Protein AF-H2YBC7-F1 (afdb_monomer_lite)

Organism: Ciona savignyi (NCBI:txid51511)

Structure (mmCIF, N/CA/C/O backbone):
data_AF-H2YBC7-F1
#
_entry.id   AF-H2YBC7-F1
#
loop_
_atom_site.group_PDB
_atom_site.id
_atom_site.type_symbol
_atom_site.label_atom_id
_atom_site.label_alt_id
_atom_site.label_comp_id
_atom_site.label_asym_id
_atom_site.label_entity_id
_atom_site.label_seq_id
_atom_site.pdbx_PDB_ins_code
_atom_site.Cartn_x
_atom_site.Cartn_y
_atom_site.Cartn_z
_atom_site.occupancy
_atom_site.B_iso_or_equiv
_atom_site.auth_seq_id
_atom_site.auth_comp_id
_atom_site.auth_asym_id
_atom_site.auth_atom_id
_atom_site.pdbx_PDB_model_num
ATOM 1 N N . MET A 1 1 ? -0.940 -4.457 -23.083 1.00 54.03 1 MET A N 1
ATOM 2 C CA . MET A 1 1 ? -2.129 -4.054 -22.308 1.00 54.03 1 MET A CA 1
ATOM 3 C C . MET A 1 1 ? -2.385 -5.064 -21.213 1.00 54.03 1 MET A C 1
ATOM 5 O O . MET A 1 1 ? -2.340 -6.251 -21.514 1.00 54.03 1 MET A O 1
ATOM 9 N N . PHE A 1 2 ? -2.581 -4.623 -19.972 1.00 63.03 2 PHE A N 1
ATOM 10 C CA . PHE A 1 2 ? -2.675 -5.480 -18.785 1.00 63.03 2 PHE A CA 1
ATOM 11 C C . PHE A 1 2 ? -3.853 -6.470 -18.873 1.00 63.03 2 PHE A C 1
ATOM 13 O O . PHE A 1 2 ? -4.975 -6.160 -18.493 1.00 63.03 2 PHE A O 1
ATOM 20 N N . GLN A 1 3 ? -3.601 -7.662 -19.418 1.00 55.28 3 GLN A N 1
ATOM 21 C CA . GLN A 1 3 ? -4.574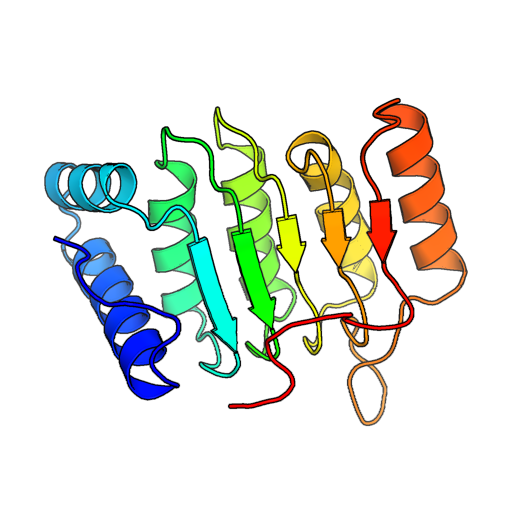 -8.759 -19.539 1.00 55.28 3 GLN A CA 1
ATOM 22 C C . GLN A 1 3 ? -4.328 -9.884 -18.523 1.00 55.28 3 GLN A C 1
ATOM 24 O O . GLN A 1 3 ? -5.051 -10.876 -18.523 1.00 55.28 3 GLN A O 1
ATOM 29 N N . ALA A 1 4 ? -3.300 -9.751 -17.679 1.00 60.44 4 ALA A N 1
ATOM 30 C CA . ALA A 1 4 ? -2.966 -10.751 -16.677 1.00 60.44 4 ALA A CA 1
ATOM 31 C C . ALA A 1 4 ? -3.963 -10.687 -15.515 1.00 60.44 4 ALA A C 1
ATOM 33 O O . ALA A 1 4 ? -4.144 -9.640 -14.891 1.00 60.44 4 ALA A O 1
ATOM 34 N N . ASP A 1 5 ? -4.590 -11.820 -15.218 1.00 66.88 5 ASP A N 1
ATOM 35 C CA . ASP A 1 5 ? -5.380 -11.985 -14.010 1.00 66.88 5 ASP A CA 1
ATOM 36 C C . ASP A 1 5 ? -4.425 -12.152 -12.816 1.00 66.88 5 ASP A C 1
ATOM 38 O O . ASP A 1 5 ? -3.814 -13.201 -12.618 1.00 66.88 5 ASP A O 1
ATOM 42 N N . LEU A 1 6 ? -4.283 -11.091 -12.016 1.00 69.69 6 LEU A N 1
ATOM 43 C CA . LEU A 1 6 ? -3.375 -11.049 -10.862 1.00 69.69 6 LEU A CA 1
ATOM 44 C C . LEU A 1 6 ? -3.797 -11.981 -9.713 1.00 69.69 6 LEU A C 1
ATOM 46 O O . LEU A 1 6 ? -3.089 -12.083 -8.709 1.00 69.69 6 LEU A O 1
ATOM 50 N N . THR A 1 7 ? -4.920 -12.688 -9.853 1.00 65.12 7 THR A N 1
ATOM 51 C CA . THR A 1 7 ? -5.349 -13.736 -8.921 1.00 65.12 7 THR A CA 1
ATOM 52 C C . THR A 1 7 ? -4.742 -15.111 -9.233 1.00 65.12 7 THR A C 1
ATOM 54 O O . THR A 1 7 ? -4.735 -15.973 -8.353 1.00 65.12 7 THR A O 1
ATOM 57 N N . GLN A 1 8 ? -4.172 -15.306 -10.432 1.00 62.91 8 GLN A N 1
ATOM 58 C CA . GLN A 1 8 ? -3.773 -16.622 -10.960 1.00 62.91 8 GLN A CA 1
ATOM 59 C C . GLN A 1 8 ? -2.452 -17.182 -10.405 1.00 62.91 8 GLN A C 1
ATOM 61 O O . GLN A 1 8 ? -2.183 -18.373 -10.565 1.00 62.91 8 GLN A O 1
ATOM 66 N N . GLY A 1 9 ? -1.652 -16.395 -9.673 1.00 73.62 9 GLY A N 1
ATOM 67 C CA . GLY A 1 9 ? -0.485 -16.935 -8.969 1.00 73.62 9 GLY A CA 1
ATOM 68 C C . GLY A 1 9 ? 0.643 -15.945 -8.696 1.00 73.62 9 GLY A C 1
ATOM 69 O O . GLY A 1 9 ? 0.613 -14.780 -9.083 1.00 73.62 9 GLY A O 1
ATOM 70 N N . LEU A 1 10 ? 1.674 -16.390 -7.966 1.00 80.00 10 LEU A N 1
ATOM 71 C CA . LEU A 1 10 ? 2.848 -15.565 -7.633 1.00 80.00 10 LEU A CA 1
ATOM 72 C C . LEU A 1 10 ? 3.621 -15.095 -8.870 1.00 80.00 10 LEU A C 1
ATOM 74 O O . LEU A 1 10 ? 4.034 -13.939 -8.906 1.00 80.00 10 LEU A O 1
ATOM 78 N N . GLU A 1 11 ? 3.798 -15.961 -9.864 1.00 84.94 11 GLU A N 1
ATOM 79 C CA . GLU A 1 11 ? 4.579 -15.623 -11.055 1.00 84.94 11 GLU A CA 1
ATOM 80 C C . GLU A 1 11 ? 3.882 -14.569 -11.918 1.00 84.94 11 GLU A C 1
ATOM 82 O O . GLU A 1 11 ? 4.532 -13.600 -12.291 1.00 84.94 11 GLU A O 1
ATOM 87 N N . ASP A 1 12 ? 2.560 -14.639 -12.106 1.00 84.94 12 ASP A N 1
ATOM 88 C CA . ASP A 1 12 ? 1.819 -13.604 -12.844 1.00 84.94 12 ASP A CA 1
ATOM 89 C C . ASP A 1 12 ? 1.956 -12.225 -12.189 1.00 84.94 12 ASP A C 1
ATOM 91 O O . ASP A 1 12 ? 2.152 -11.210 -12.860 1.00 84.94 12 ASP A O 1
ATOM 95 N N . ARG A 1 13 ? 1.938 -12.186 -10.852 1.00 88.19 13 ARG A N 1
ATOM 96 C CA . ARG A 1 13 ? 2.120 -10.949 -10.080 1.00 88.19 13 ARG A CA 1
ATOM 97 C C . ARG A 1 13 ? 3.538 -10.394 -10.200 1.00 88.19 13 ARG A C 1
ATOM 99 O O . ARG A 1 13 ? 3.699 -9.179 -10.303 1.00 88.19 13 ARG A O 1
ATOM 106 N N . LYS A 1 14 ? 4.562 -11.257 -10.221 1.00 89.62 14 LYS A N 1
ATOM 107 C CA . LYS A 1 14 ? 5.953 -10.847 -10.482 1.00 89.62 14 LYS A CA 1
ATOM 108 C C . LYS A 1 14 ? 6.130 -10.343 -11.910 1.00 89.62 14 LYS A C 1
ATOM 110 O O . LYS A 1 14 ? 6.727 -9.291 -12.099 1.00 89.62 14 LYS A O 1
ATOM 115 N N . SER A 1 15 ? 5.595 -11.058 -12.899 1.00 90.00 15 SER A N 1
ATOM 116 C CA . SER A 1 15 ? 5.649 -10.656 -14.307 1.00 90.00 15 SER A CA 1
ATOM 117 C C . SER A 1 15 ? 4.961 -9.316 -14.532 1.00 90.00 15 SER A C 1
ATOM 119 O O . SER A 1 15 ? 5.474 -8.477 -15.266 1.00 90.00 15 SER A O 1
ATOM 121 N N . PHE A 1 16 ? 3.840 -9.075 -13.852 1.00 89.75 16 PHE A N 1
ATOM 122 C CA . PHE A 1 16 ? 3.184 -7.778 -13.893 1.00 89.75 16 PHE A CA 1
ATOM 123 C C . PHE A 1 16 ? 4.056 -6.665 -13.302 1.00 89.75 16 PHE A C 1
ATOM 125 O O . PHE A 1 16 ? 4.201 -5.628 -13.938 1.00 89.75 16 PHE A O 1
ATOM 132 N N . LEU A 1 17 ? 4.667 -6.866 -12.125 1.00 92.00 17 LEU A N 1
ATOM 133 C CA . LEU A 1 17 ? 5.586 -5.874 -11.545 1.00 92.00 17 LEU A CA 1
ATOM 134 C C . LEU A 1 17 ? 6.791 -5.605 -12.452 1.00 92.00 17 LEU A C 1
ATOM 136 O O . LEU A 1 17 ? 7.126 -4.445 -12.670 1.00 92.00 17 LEU A O 1
ATOM 140 N N . ALA A 1 18 ? 7.384 -6.649 -13.035 1.00 94.00 18 ALA A N 1
ATOM 141 C CA . ALA A 1 18 ? 8.479 -6.503 -13.990 1.00 94.00 18 ALA A CA 1
ATOM 142 C C . ALA A 1 18 ? 8.060 -5.653 -15.200 1.00 94.00 18 ALA A C 1
ATOM 144 O O . ALA A 1 18 ? 8.789 -4.747 -15.592 1.00 94.00 18 ALA A O 1
ATOM 145 N N . LEU A 1 19 ? 6.849 -5.863 -15.726 1.00 93.75 19 LEU A N 1
ATOM 146 C CA . LEU A 1 19 ? 6.295 -5.034 -16.796 1.00 93.75 19 LEU A CA 1
ATOM 147 C C . LEU A 1 19 ? 6.120 -3.567 -16.364 1.00 93.75 19 LEU A C 1
ATOM 149 O O . LEU A 1 19 ? 6.397 -2.665 -17.150 1.00 93.75 19 LEU A O 1
ATOM 153 N N . LEU A 1 20 ? 5.697 -3.298 -15.122 1.00 94.69 20 LEU A N 1
ATOM 154 C CA . LEU A 1 20 ? 5.634 -1.922 -14.607 1.00 94.69 20 LEU A CA 1
ATOM 155 C C . LEU A 1 20 ? 7.016 -1.263 -14.586 1.00 94.69 20 LEU A C 1
ATOM 157 O O . LEU A 1 20 ? 7.133 -0.087 -14.932 1.00 94.69 20 LEU A O 1
ATOM 161 N N . VAL A 1 21 ? 8.046 -2.013 -14.187 1.00 96.88 21 VAL A N 1
ATOM 162 C CA . VAL A 1 21 ? 9.437 -1.544 -14.166 1.00 96.88 21 VAL A CA 1
ATOM 163 C C . VAL A 1 21 ? 9.935 -1.266 -15.582 1.00 96.88 21 VAL A C 1
ATOM 165 O O . VAL A 1 21 ? 10.449 -0.182 -15.822 1.00 96.88 21 VAL A O 1
ATOM 168 N N . GLU A 1 22 ? 9.702 -2.164 -16.541 1.00 96.88 22 GLU A N 1
ATOM 169 C CA . GLU A 1 22 ? 10.062 -1.942 -17.950 1.00 96.88 22 GLU A CA 1
ATOM 170 C C . GLU A 1 22 ? 9.404 -0.678 -18.522 1.00 96.88 22 GLU A C 1
ATOM 172 O O . GLU A 1 22 ? 10.049 0.120 -19.204 1.00 96.88 22 GLU A O 1
ATOM 177 N N . ILE A 1 23 ? 8.121 -0.462 -18.214 1.00 96.19 23 ILE A N 1
ATOM 178 C CA . ILE A 1 23 ? 7.392 0.741 -18.630 1.00 96.19 23 ILE A CA 1
ATOM 179 C C . ILE A 1 23 ? 7.998 1.987 -17.979 1.00 96.19 23 ILE A C 1
ATOM 181 O O . ILE A 1 23 ? 8.188 2.997 -18.657 1.00 96.19 23 ILE A O 1
ATOM 185 N N . TYR A 1 24 ? 8.322 1.927 -16.689 1.00 95.94 24 TYR A N 1
ATOM 186 C CA . TYR A 1 24 ? 8.957 3.031 -15.976 1.00 95.94 24 TYR A CA 1
ATOM 187 C C . TYR A 1 24 ? 10.344 3.371 -16.546 1.00 95.94 24 TYR A C 1
ATOM 189 O O . TYR A 1 24 ? 10.608 4.536 -16.841 1.00 95.94 24 TYR A O 1
ATOM 197 N N . ASP A 1 25 ? 11.184 2.363 -16.773 1.00 96.94 25 ASP A N 1
ATOM 198 C CA . ASP A 1 25 ? 12.549 2.515 -17.286 1.00 96.94 25 ASP A CA 1
ATOM 199 C C . ASP A 1 25 ? 12.586 2.975 -18.750 1.00 96.94 25 ASP A C 1
ATOM 201 O O . ASP A 1 25 ? 13.575 3.561 -19.192 1.00 96.94 25 ASP A O 1
ATOM 205 N N . SER A 1 26 ? 11.504 2.757 -19.507 1.00 96.12 26 SER A N 1
ATOM 206 C CA . SER A 1 26 ? 11.386 3.254 -20.882 1.00 96.12 26 SER A CA 1
ATOM 207 C C . SER A 1 26 ? 11.332 4.785 -20.986 1.00 96.12 26 SER A C 1
ATOM 209 O O . SER A 1 26 ? 11.504 5.315 -22.084 1.00 96.12 26 SER A O 1
ATOM 211 N N . ASP A 1 27 ? 11.048 5.485 -19.875 1.00 94.25 27 ASP A N 1
ATOM 212 C CA . ASP A 1 27 ? 10.802 6.937 -19.798 1.00 94.25 27 ASP A CA 1
ATOM 213 C C . ASP A 1 27 ? 9.761 7.438 -20.824 1.00 94.25 27 ASP A C 1
ATOM 215 O O . ASP A 1 27 ? 9.724 8.602 -21.228 1.00 94.25 27 ASP A O 1
ATOM 219 N N . ASN A 1 28 ? 8.876 6.541 -21.273 1.00 96.19 28 ASN A N 1
ATOM 220 C CA . ASN A 1 28 ? 7.837 6.853 -22.238 1.00 96.19 28 ASN A CA 1
ATOM 221 C C . ASN A 1 28 ? 6.557 7.279 -21.509 1.00 96.19 28 ASN A C 1
ATOM 223 O O . ASN A 1 28 ? 5.799 6.456 -20.991 1.00 96.19 28 ASN A O 1
ATOM 227 N N . ALA A 1 29 ? 6.298 8.587 -21.494 1.00 95.25 29 ALA A N 1
ATOM 228 C CA . ALA A 1 29 ? 5.140 9.164 -20.818 1.00 95.25 29 ALA A CA 1
ATOM 229 C C . ALA A 1 29 ? 3.788 8.692 -21.387 1.00 95.25 29 ALA A C 1
ATOM 231 O O . ALA A 1 29 ? 2.827 8.580 -20.624 1.00 95.25 29 ALA A O 1
ATOM 232 N N . GLU A 1 30 ? 3.708 8.418 -22.693 1.00 96.12 30 GLU A N 1
ATOM 233 C CA . GLU A 1 30 ? 2.494 7.907 -23.340 1.00 96.12 30 GLU A CA 1
ATOM 234 C C . GLU A 1 30 ? 2.228 6.469 -22.899 1.00 96.12 30 GLU A C 1
ATOM 236 O O . GLU A 1 30 ? 1.143 6.178 -22.404 1.00 96.12 30 GLU A O 1
ATOM 241 N N . LEU A 1 31 ? 3.248 5.607 -22.953 1.00 95.00 31 LEU A N 1
ATOM 242 C CA . LEU A 1 31 ? 3.148 4.222 -22.490 1.00 95.00 31 LEU A CA 1
ATOM 243 C C . LEU A 1 31 ? 2.837 4.142 -20.988 1.00 95.00 31 LEU A C 1
ATOM 245 O O . LEU A 1 31 ? 2.049 3.305 -20.555 1.00 95.00 31 LEU A O 1
ATOM 249 N N . MET A 1 32 ? 3.419 5.033 -20.183 1.00 95.50 32 MET A N 1
ATOM 250 C CA . MET A 1 32 ? 3.131 5.118 -18.751 1.00 95.50 32 MET A CA 1
ATOM 251 C C . MET A 1 32 ? 1.678 5.524 -18.482 1.00 95.50 32 MET A C 1
ATOM 253 O O . MET A 1 32 ? 1.057 4.990 -17.562 1.00 95.50 32 MET A O 1
ATOM 257 N N . GLN A 1 33 ? 1.127 6.461 -19.261 1.00 95.44 33 GLN A N 1
ATOM 258 C CA . GLN A 1 33 ? -0.281 6.832 -19.135 1.00 95.44 33 GLN A CA 1
ATOM 259 C C . GLN A 1 33 ? -1.197 5.711 -19.637 1.00 95.44 33 GLN A C 1
ATOM 261 O O . GLN A 1 33 ? -2.168 5.396 -18.961 1.00 95.44 33 GLN A O 1
ATOM 266 N N . GLU A 1 34 ? -0.856 5.058 -20.750 1.00 94.69 34 GLU A N 1
ATOM 267 C CA . GLU A 1 34 ? -1.593 3.901 -21.263 1.00 94.69 34 GLU A CA 1
ATOM 268 C C . GLU A 1 34 ? -1.651 2.773 -20.219 1.00 94.69 34 GLU A C 1
ATOM 270 O O . GLU A 1 34 ? -2.710 2.188 -19.980 1.00 94.69 34 GLU A O 1
ATOM 275 N N . ALA A 1 35 ? -0.527 2.502 -19.554 1.00 93.94 35 ALA A N 1
ATOM 276 C CA . ALA A 1 35 ? -0.463 1.567 -18.442 1.00 93.94 35 ALA A CA 1
ATOM 277 C C . ALA A 1 35 ? -1.403 1.995 -17.305 1.00 93.94 35 ALA A C 1
ATOM 279 O O . ALA A 1 35 ? -2.215 1.201 -16.836 1.00 93.94 35 ALA A O 1
ATOM 280 N N . ALA A 1 36 ? -1.342 3.257 -16.883 1.00 94.88 36 ALA A N 1
ATOM 281 C CA . ALA A 1 36 ? -2.188 3.767 -15.810 1.00 94.88 36 ALA A CA 1
ATOM 282 C C . ALA A 1 36 ? -3.693 3.696 -16.140 1.00 94.88 36 ALA A C 1
ATOM 284 O O . ALA A 1 36 ? -4.494 3.326 -15.282 1.00 94.88 36 ALA A O 1
ATOM 285 N N . ASP A 1 37 ? -4.081 3.979 -17.385 1.00 93.06 37 ASP A N 1
ATOM 286 C CA . ASP A 1 37 ? -5.475 3.910 -17.846 1.00 93.06 37 ASP A CA 1
ATOM 287 C C . ASP A 1 37 ? -6.024 2.469 -17.810 1.00 93.06 37 ASP A C 1
ATOM 289 O O . ASP A 1 37 ? -7.220 2.229 -17.605 1.00 93.06 37 ASP A O 1
ATOM 293 N N . GLN A 1 38 ? -5.132 1.492 -17.963 1.00 91.06 38 GLN A N 1
ATOM 294 C CA . GLN A 1 38 ? -5.444 0.064 -17.946 1.00 91.06 38 GLN A CA 1
ATOM 295 C C . GLN A 1 38 ? -5.121 -0.619 -16.623 1.00 91.06 38 GLN A C 1
ATOM 297 O O . GLN A 1 38 ? -5.221 -1.846 -16.536 1.00 91.06 38 GLN A O 1
ATOM 302 N N . PHE A 1 39 ? -4.712 0.140 -15.607 1.00 91.81 39 PHE A N 1
ATOM 303 C CA . PHE A 1 39 ? -4.349 -0.429 -14.322 1.00 91.81 39 PHE A CA 1
ATOM 304 C C . PHE A 1 39 ? -5.527 -1.255 -13.767 1.00 91.81 39 PHE A C 1
ATOM 306 O O . PHE A 1 39 ? -6.671 -0.782 -13.809 1.00 91.81 39 PHE A O 1
ATOM 313 N N . PRO A 1 40 ? -5.296 -2.493 -13.290 1.00 89.44 40 PRO A N 1
ATOM 314 C CA . PRO A 1 40 ? -6.384 -3.369 -12.880 1.00 89.44 40 PRO A CA 1
ATOM 315 C C . PRO A 1 40 ? -7.193 -2.780 -11.721 1.00 89.44 40 PRO A C 1
ATOM 317 O O . PRO A 1 40 ? -6.633 -2.381 -10.700 1.00 89.44 40 PRO A O 1
ATOM 320 N N . ILE A 1 41 ? -8.524 -2.809 -11.855 1.00 90.50 41 ILE A N 1
ATOM 321 C CA . ILE A 1 41 ? -9.472 -2.392 -10.802 1.00 90.50 41 ILE A CA 1
ATOM 322 C C . ILE A 1 41 ? -9.256 -3.210 -9.518 1.00 90.50 41 ILE A C 1
ATOM 324 O O . ILE A 1 41 ? -9.402 -2.699 -8.411 1.00 90.50 41 ILE A O 1
ATOM 328 N N . ASN A 1 42 ? -8.896 -4.484 -9.687 1.00 89.81 42 ASN A N 1
ATOM 329 C CA . ASN A 1 42 ? -8.611 -5.428 -8.619 1.00 89.81 42 ASN A CA 1
ATOM 330 C C . ASN A 1 42 ? -7.164 -5.906 -8.763 1.00 89.81 42 ASN A C 1
ATOM 332 O O . ASN A 1 42 ? -6.844 -6.718 -9.631 1.00 89.81 42 ASN A O 1
ATOM 336 N N . SER A 1 43 ? -6.287 -5.373 -7.920 1.00 88.06 43 SER A N 1
ATOM 337 C CA . SER A 1 43 ? -4.852 -5.640 -7.923 1.00 88.06 43 SER A CA 1
ATOM 338 C C . SER A 1 43 ? -4.459 -6.386 -6.653 1.00 88.06 43 SER A C 1
ATOM 340 O O . SER A 1 43 ? -4.431 -5.817 -5.560 1.00 88.06 43 SER A O 1
ATOM 342 N N . LEU A 1 44 ? -4.177 -7.682 -6.795 1.00 88.31 44 LEU A N 1
ATOM 343 C CA . LEU A 1 44 ? -3.850 -8.576 -5.688 1.00 88.31 44 LEU A CA 1
ATOM 344 C C . LEU A 1 44 ? -2.372 -8.954 -5.728 1.00 88.31 44 LEU A C 1
ATOM 346 O O . LEU A 1 44 ? -1.938 -9.715 -6.585 1.00 88.31 44 LEU A O 1
ATOM 350 N N . TYR A 1 45 ? -1.610 -8.495 -4.744 1.00 89.94 45 TYR A N 1
ATOM 351 C CA . TYR A 1 45 ? -0.230 -8.891 -4.506 1.00 89.94 45 TYR A CA 1
ATOM 352 C C . TYR A 1 45 ? -0.162 -9.652 -3.186 1.00 89.94 45 TYR A C 1
ATOM 354 O O . TYR A 1 45 ? -0.416 -9.095 -2.126 1.00 89.94 45 TYR A O 1
ATOM 362 N N . ASN A 1 46 ? 0.146 -10.946 -3.259 1.00 88.81 46 ASN A N 1
ATOM 363 C CA . ASN A 1 46 ? 0.536 -11.754 -2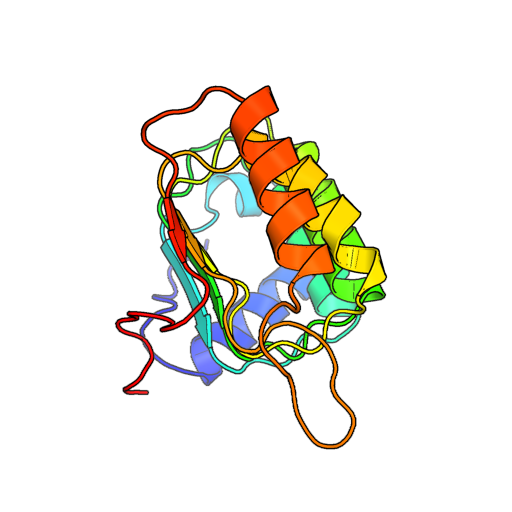.107 1.00 88.81 46 ASN A CA 1
ATOM 364 C C . ASN A 1 46 ? 1.899 -12.388 -2.400 1.00 88.81 46 ASN A C 1
ATOM 366 O O . ASN A 1 46 ? 1.993 -13.341 -3.173 1.00 88.81 46 ASN A O 1
ATOM 370 N N . GLY A 1 47 ? 2.954 -11.834 -1.810 1.00 86.31 47 GLY A N 1
ATOM 371 C CA . GLY A 1 47 ? 4.275 -12.445 -1.852 1.00 86.31 47 GLY A CA 1
ATOM 372 C C . GLY A 1 47 ? 5.270 -12.019 -2.933 1.00 86.31 47 GLY A C 1
ATOM 373 O O . GLY A 1 47 ? 6.430 -12.381 -2.740 1.00 86.31 47 GLY A O 1
ATOM 374 N N . PRO A 1 48 ? 4.993 -11.281 -4.033 1.00 90.19 48 PRO A N 1
ATOM 375 C CA . PRO A 1 48 ? 6.139 -10.696 -4.709 1.00 90.19 48 PRO A CA 1
ATOM 376 C C . PRO A 1 48 ? 6.722 -9.652 -3.756 1.00 90.19 48 PRO A C 1
ATOM 378 O O . PRO A 1 48 ? 6.041 -8.711 -3.350 1.00 90.19 48 PRO A O 1
ATOM 381 N N . PHE A 1 49 ? 7.964 -9.868 -3.336 1.00 94.19 49 PHE A N 1
ATOM 382 C CA . PHE A 1 49 ? 8.667 -8.909 -2.504 1.00 94.19 49 PHE A CA 1
ATOM 383 C C . PHE A 1 49 ? 9.061 -7.726 -3.368 1.00 94.19 49 PHE A C 1
ATOM 385 O O . PHE A 1 49 ? 9.697 -7.905 -4.404 1.00 94.19 49 PHE A O 1
ATOM 392 N N . PHE A 1 50 ? 8.675 -6.533 -2.937 1.00 96.50 50 PHE A N 1
ATOM 393 C CA . PHE A 1 50 ? 8.999 -5.318 -3.658 1.00 96.50 50 PHE A CA 1
ATOM 394 C C . PHE A 1 50 ? 10.465 -4.987 -3.407 1.00 96.50 50 PHE A C 1
ATOM 396 O O . PHE A 1 50 ? 10.892 -4.780 -2.268 1.00 96.50 50 PHE A O 1
ATOM 403 N N . SER A 1 51 ? 11.238 -4.908 -4.482 1.00 96.12 51 SER A N 1
ATOM 404 C CA . SER A 1 51 ? 12.468 -4.135 -4.481 1.00 96.12 51 SER A CA 1
ATOM 405 C C . SER A 1 51 ? 12.146 -2.637 -4.455 1.00 96.12 51 SER A C 1
ATOM 407 O O . SER A 1 51 ? 11.019 -2.197 -4.709 1.00 96.12 51 SER A O 1
ATOM 409 N N . LYS A 1 52 ? 13.175 -1.819 -4.222 1.00 95.75 52 LYS A N 1
ATOM 410 C CA . LYS A 1 52 ? 13.065 -0.365 -4.362 1.00 95.75 52 LYS A CA 1
ATOM 411 C C . LYS A 1 52 ? 12.598 0.051 -5.764 1.00 95.75 52 LYS A C 1
ATOM 413 O O . LYS A 1 52 ? 11.789 0.967 -5.879 1.00 95.75 52 LYS A O 1
ATOM 418 N N . GLY A 1 53 ? 13.090 -0.620 -6.811 1.00 96.69 53 GLY A N 1
ATOM 419 C CA . GLY A 1 53 ? 12.692 -0.355 -8.197 1.00 96.69 53 GLY A CA 1
ATOM 420 C C . GLY A 1 53 ? 11.211 -0.644 -8.429 1.00 96.69 53 GLY A C 1
ATOM 421 O O . GLY A 1 53 ? 10.503 0.211 -8.958 1.00 96.69 53 GLY A O 1
ATOM 422 N N . ASP A 1 54 ? 10.727 -1.782 -7.921 1.00 97.25 54 ASP A N 1
ATOM 423 C CA . ASP A 1 54 ? 9.312 -2.162 -8.016 1.00 97.25 54 ASP A CA 1
ATOM 424 C C . ASP A 1 54 ? 8.419 -1.117 -7.344 1.00 97.25 54 ASP A C 1
ATOM 426 O O . ASP A 1 54 ? 7.452 -0.648 -7.941 1.00 97.25 54 ASP A O 1
ATOM 430 N N . ALA A 1 55 ? 8.767 -0.693 -6.123 1.00 97.69 55 ALA A N 1
ATOM 431 C CA . ALA A 1 55 ? 7.996 0.305 -5.387 1.00 97.69 55 ALA A CA 1
ATOM 432 C C . ALA A 1 55 ? 7.938 1.652 -6.119 1.00 97.69 55 ALA A C 1
ATOM 434 O O . ALA A 1 55 ? 6.875 2.274 -6.166 1.00 97.69 55 ALA A O 1
ATOM 435 N N . ILE A 1 56 ? 9.047 2.098 -6.716 1.00 98.19 56 ILE A N 1
ATOM 436 C CA . ILE A 1 56 ? 9.090 3.347 -7.486 1.00 98.19 56 ILE A CA 1
ATOM 437 C C . ILE A 1 56 ? 8.226 3.231 -8.743 1.00 98.19 56 ILE A C 1
ATOM 439 O O . ILE A 1 56 ? 7.349 4.074 -8.943 1.00 98.19 56 ILE A O 1
ATOM 443 N N . ALA A 1 57 ? 8.435 2.197 -9.561 1.00 97.88 57 ALA A N 1
ATOM 444 C CA . ALA A 1 57 ? 7.705 2.004 -10.812 1.00 97.88 57 ALA A CA 1
ATOM 445 C C . ALA A 1 57 ? 6.195 1.871 -10.567 1.00 97.88 57 ALA A C 1
ATOM 447 O O . ALA A 1 57 ? 5.392 2.593 -11.166 1.00 97.88 57 ALA A O 1
ATOM 448 N N . PHE A 1 58 ? 5.818 1.029 -9.601 1.00 97.25 58 PHE A N 1
ATOM 449 C CA . PHE A 1 58 ? 4.438 0.850 -9.166 1.00 97.25 58 PHE A CA 1
ATOM 450 C C . PHE A 1 58 ? 3.806 2.174 -8.732 1.00 97.25 58 PHE A C 1
ATOM 452 O O . PHE A 1 58 ? 2.740 2.540 -9.220 1.00 97.25 58 PHE A O 1
ATOM 459 N N . SER A 1 59 ? 4.487 2.938 -7.874 1.00 98.00 59 SER A N 1
ATOM 460 C CA . SER A 1 59 ? 3.982 4.222 -7.372 1.00 98.00 59 SER A CA 1
ATOM 461 C C . SER A 1 59 ? 3.831 5.265 -8.482 1.00 98.00 59 SER A C 1
ATOM 463 O O . SER A 1 59 ? 2.885 6.052 -8.476 1.00 98.00 59 SER A O 1
ATOM 465 N N . LYS A 1 60 ? 4.740 5.279 -9.464 1.00 97.69 60 LYS A N 1
ATOM 466 C CA . LYS A 1 60 ? 4.677 6.217 -10.594 1.00 97.69 60 LYS A CA 1
ATOM 467 C C . LYS A 1 60 ? 3.466 5.961 -11.476 1.00 97.69 60 LYS A C 1
ATOM 469 O O . LYS A 1 60 ? 2.766 6.916 -11.814 1.00 97.69 60 LYS A O 1
ATOM 474 N N . ILE A 1 61 ? 3.189 4.700 -11.786 1.00 96.56 61 ILE A N 1
ATOM 475 C CA . ILE A 1 61 ? 2.001 4.319 -12.553 1.00 96.56 61 ILE A CA 1
ATOM 476 C C . ILE A 1 61 ? 0.737 4.559 -11.723 1.00 96.56 61 ILE A C 1
ATOM 478 O O . ILE A 1 61 ? -0.177 5.217 -12.212 1.00 96.56 61 ILE A O 1
ATOM 482 N N . LEU A 1 62 ? 0.718 4.141 -10.452 1.00 96.69 62 LEU A N 1
ATOM 483 C CA . LEU A 1 62 ? -0.422 4.332 -9.549 1.00 96.69 62 LEU A CA 1
ATOM 484 C C . LEU A 1 62 ? -0.840 5.808 -9.444 1.00 96.69 62 LEU A C 1
ATOM 486 O O . LEU A 1 62 ? -2.023 6.118 -9.529 1.00 96.69 62 LEU A O 1
ATOM 490 N N . SER A 1 63 ? 0.122 6.735 -9.357 1.00 96.75 63 SER A N 1
ATOM 491 C CA . SER A 1 63 ? -0.153 8.182 -9.285 1.00 96.75 63 SER A CA 1
ATOM 492 C C . SER A 1 63 ? -0.849 8.762 -10.525 1.00 96.75 63 SER A C 1
ATOM 494 O O . SER A 1 63 ? -1.352 9.881 -10.487 1.00 96.75 63 SER A O 1
ATOM 496 N N . LYS A 1 64 ? -0.862 8.019 -11.638 1.00 96.38 64 LYS A N 1
ATOM 497 C CA . LYS A 1 64 ? -1.471 8.415 -12.913 1.00 96.38 64 LYS A CA 1
ATOM 498 C C . LYS A 1 64 ? -2.804 7.725 -13.185 1.00 96.38 64 LYS A C 1
ATOM 500 O O . LYS A 1 64 ? -3.414 8.011 -14.215 1.00 96.38 64 LYS A O 1
ATOM 505 N N . VAL A 1 65 ? -3.239 6.817 -12.311 1.00 95.75 65 VAL A N 1
ATOM 50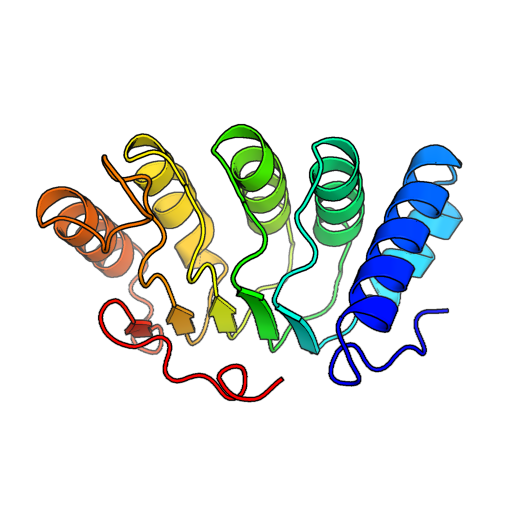6 C CA . VAL A 1 65 ? -4.499 6.087 -12.470 1.00 95.75 65 VAL A CA 1
ATOM 507 C C . VAL A 1 65 ? -5.661 7.065 -12.291 1.00 95.75 65 VAL A C 1
ATOM 509 O O . VAL A 1 65 ? -5.806 7.690 -11.243 1.00 95.75 65 VAL A O 1
ATOM 512 N N . ARG A 1 66 ? -6.489 7.201 -13.332 1.00 94.31 66 ARG A N 1
ATOM 513 C CA . ARG A 1 66 ? -7.651 8.117 -13.384 1.00 94.31 66 ARG A CA 1
ATOM 514 C C . ARG A 1 66 ? -8.988 7.391 -13.290 1.00 94.31 66 ARG A C 1
ATOM 516 O O . ARG A 1 66 ? -9.995 7.829 -13.839 1.00 94.31 66 ARG A O 1
ATOM 523 N N . ARG A 1 67 ? -8.974 6.222 -12.667 1.00 91.38 67 ARG A N 1
ATOM 524 C CA . ARG A 1 67 ? -10.154 5.395 -12.452 1.00 91.38 67 ARG A CA 1
ATOM 525 C C . ARG A 1 67 ? -10.168 4.902 -11.018 1.00 91.38 67 ARG A C 1
ATOM 527 O O . ARG A 1 67 ? -9.116 4.716 -10.410 1.00 91.38 67 ARG A O 1
ATOM 534 N N . HIS A 1 68 ? -11.368 4.663 -10.522 1.00 93.25 68 HIS A N 1
ATOM 535 C CA . HIS A 1 68 ? -11.584 4.044 -9.228 1.00 93.25 68 HIS A CA 1
ATOM 536 C C . HIS A 1 68 ? -10.983 2.626 -9.181 1.00 93.25 68 HIS A C 1
ATOM 538 O O . HIS A 1 68 ? -11.069 1.868 -10.156 1.00 93.25 68 HIS A O 1
ATOM 544 N N . ILE A 1 69 ? -10.338 2.308 -8.055 1.00 95.25 69 ILE A N 1
ATOM 545 C CA . ILE A 1 69 ? -9.757 0.995 -7.757 1.00 95.25 69 ILE A CA 1
ATOM 546 C C . ILE A 1 69 ? -10.609 0.354 -6.661 1.00 95.25 69 ILE A C 1
ATOM 548 O O . ILE A 1 69 ? -10.724 0.892 -5.561 1.00 95.25 69 ILE A O 1
ATOM 552 N N . GLU A 1 70 ? -11.169 -0.821 -6.929 1.00 95.56 70 GLU A N 1
ATOM 553 C CA . GLU A 1 70 ? -11.968 -1.541 -5.933 1.00 95.56 70 GLU A CA 1
ATOM 554 C C . GLU A 1 70 ? -11.065 -2.185 -4.881 1.00 95.56 70 GLU A C 1
ATOM 556 O O . GLU A 1 70 ? -11.287 -2.019 -3.684 1.00 95.56 70 GLU A O 1
ATOM 561 N N . LYS A 1 71 ? -10.015 -2.892 -5.316 1.00 93.38 71 LYS A N 1
ATOM 562 C CA . LYS A 1 71 ? -9.107 -3.604 -4.410 1.00 93.38 71 LYS A CA 1
ATOM 563 C C . LYS A 1 71 ? -7.654 -3.359 -4.779 1.00 93.38 71 LYS A C 1
ATOM 565 O O . LYS A 1 71 ? -7.211 -3.702 -5.874 1.00 93.38 71 LYS A O 1
ATOM 570 N N . LEU A 1 72 ? -6.887 -2.854 -3.820 1.00 95.25 72 LEU A N 1
ATOM 571 C CA . LEU A 1 72 ? -5.431 -2.782 -3.876 1.00 95.25 72 LEU A CA 1
ATOM 572 C C . LEU A 1 72 ? -4.849 -3.541 -2.682 1.00 95.25 72 LEU A C 1
ATOM 574 O O . LEU A 1 72 ? -4.750 -3.020 -1.572 1.00 95.25 72 LEU A O 1
ATOM 578 N N . LEU A 1 73 ? -4.497 -4.809 -2.883 1.00 94.12 73 LEU A N 1
ATOM 579 C CA . LEU A 1 73 ? -4.056 -5.677 -1.794 1.00 94.12 73 LEU A CA 1
ATOM 580 C C . LEU A 1 73 ? -2.548 -5.912 -1.899 1.00 94.12 73 LEU A C 1
ATOM 582 O O . LEU A 1 73 ? -2.098 -6.595 -2.809 1.00 94.12 73 LEU A O 1
ATOM 586 N N . LEU A 1 74 ? -1.772 -5.354 -0.969 1.00 95.00 74 LEU A N 1
ATOM 587 C CA . LEU A 1 74 ? -0.317 -5.506 -0.867 1.00 95.00 74 LEU A CA 1
ATOM 588 C C . LEU A 1 74 ? 0.028 -6.393 0.334 1.00 95.00 74 LEU A C 1
ATOM 590 O O . LEU A 1 74 ? 0.592 -5.954 1.336 1.00 95.00 74 LEU A O 1
ATOM 594 N N . PHE A 1 75 ? -0.370 -7.654 0.248 1.00 92.75 75 PHE A N 1
ATOM 595 C CA . PHE A 1 75 ? -0.198 -8.647 1.296 1.00 92.75 75 PHE A CA 1
ATOM 596 C C . PHE A 1 75 ? 1.196 -9.285 1.216 1.00 92.75 75 PHE A C 1
ATOM 598 O O . PHE A 1 75 ? 1.608 -9.755 0.162 1.00 92.75 75 PHE A O 1
ATOM 605 N N . ASN A 1 76 ? 1.930 -9.368 2.326 1.00 92.75 76 ASN A N 1
ATOM 606 C CA . ASN A 1 76 ? 3.222 -10.070 2.373 1.00 92.75 76 ASN A CA 1
ATOM 607 C C . ASN A 1 76 ? 4.205 -9.651 1.254 1.00 92.75 76 ASN A C 1
ATOM 609 O O . ASN A 1 76 ? 4.918 -10.474 0.685 1.00 92.75 76 ASN A O 1
ATOM 613 N N . CYS A 1 77 ? 4.226 -8.362 0.914 1.00 95.44 77 CYS A N 1
ATOM 614 C CA . CYS A 1 77 ? 5.043 -7.809 -0.170 1.00 95.44 77 CYS A CA 1
ATOM 615 C C . CYS A 1 77 ? 6.416 -7.309 0.310 1.00 95.44 77 CYS A C 1
ATOM 617 O O . CYS A 1 77 ? 7.145 -6.689 -0.463 1.00 95.44 77 CYS A O 1
ATOM 619 N N . LYS A 1 78 ? 6.771 -7.545 1.584 1.00 95.06 78 LYS A N 1
ATOM 620 C CA . LYS A 1 78 ? 7.998 -7.039 2.229 1.00 95.06 78 LYS A CA 1
ATOM 621 C C . LYS A 1 78 ? 8.179 -5.527 2.050 1.00 95.06 78 LYS A C 1
ATOM 623 O O . LYS A 1 78 ? 9.259 -5.024 1.741 1.00 95.06 78 LYS A O 1
ATOM 628 N N . LEU A 1 79 ? 7.092 -4.786 2.248 1.00 97.38 79 LEU A N 1
ATOM 629 C CA . LEU A 1 79 ? 7.143 -3.330 2.268 1.00 97.38 79 LEU A CA 1
ATOM 630 C C . LEU A 1 79 ? 7.817 -2.850 3.558 1.00 97.38 79 LEU A C 1
ATOM 632 O O . LEU A 1 79 ? 7.441 -3.267 4.654 1.00 97.38 79 LEU A O 1
ATOM 636 N N . TYR A 1 80 ? 8.780 -1.947 3.392 1.00 96.31 80 TYR A N 1
ATOM 637 C CA . TYR A 1 80 ? 9.436 -1.184 4.453 1.00 96.31 80 TYR A CA 1
ATOM 638 C C . TYR A 1 80 ? 9.144 0.309 4.243 1.00 96.31 80 TYR A C 1
ATOM 640 O O . TYR A 1 80 ? 8.568 0.689 3.219 1.00 96.31 80 TYR A O 1
ATOM 648 N N . THR A 1 81 ? 9.595 1.162 5.165 1.00 97.12 81 THR A N 1
ATOM 649 C CA . THR A 1 81 ? 9.380 2.621 5.139 1.00 97.12 81 THR A CA 1
ATOM 650 C C . THR A 1 81 ? 9.639 3.269 3.781 1.00 97.12 81 THR A C 1
ATOM 652 O O . THR A 1 81 ? 8.805 4.030 3.299 1.00 97.12 81 THR A O 1
ATOM 655 N N . GLU A 1 82 ? 10.757 2.954 3.120 1.00 96.75 82 GLU A N 1
ATOM 656 C CA . GLU A 1 82 ? 11.079 3.548 1.814 1.00 96.75 82 GLU A CA 1
ATOM 657 C C . GLU A 1 82 ? 10.069 3.137 0.729 1.00 96.75 82 GLU A C 1
ATOM 659 O O . GLU A 1 82 ? 9.563 3.985 -0.004 1.00 96.75 82 GLU A O 1
ATOM 664 N N . HIS A 1 83 ? 9.719 1.848 0.663 1.00 98.25 83 HIS A N 1
ATOM 665 C CA . HIS A 1 83 ? 8.752 1.330 -0.307 1.00 98.25 83 HIS A CA 1
ATOM 666 C C . HIS A 1 83 ? 7.371 1.955 -0.095 1.00 98.25 83 HIS A C 1
ATOM 668 O O . HIS A 1 83 ? 6.754 2.462 -1.033 1.00 98.25 83 HIS A O 1
ATOM 674 N N . PHE A 1 84 ? 6.898 1.945 1.153 1.00 98.38 84 PHE A N 1
ATOM 675 C CA . PHE A 1 84 ? 5.578 2.460 1.485 1.00 98.38 84 PHE A CA 1
ATOM 676 C C . PHE A 1 84 ? 5.500 3.982 1.363 1.00 98.38 84 PHE A C 1
ATOM 678 O O . PHE A 1 84 ? 4.467 4.486 0.943 1.00 98.38 84 PHE A O 1
ATOM 685 N N . GLY A 1 85 ? 6.585 4.717 1.621 1.00 98.50 85 GLY A N 1
ATOM 686 C CA . GLY A 1 85 ? 6.642 6.162 1.394 1.00 98.50 85 GLY A CA 1
ATOM 687 C C . GLY A 1 85 ? 6.331 6.551 -0.054 1.00 98.50 85 GLY A C 1
ATOM 688 O O . GLY A 1 85 ? 5.554 7.478 -0.293 1.00 98.50 85 GLY A O 1
ATOM 689 N N . HIS A 1 86 ? 6.868 5.810 -1.030 1.00 98.56 86 HIS A N 1
ATOM 690 C CA . HIS A 1 86 ? 6.538 6.020 -2.443 1.00 98.56 86 HIS A CA 1
ATOM 691 C C . HIS A 1 86 ? 5.061 5.728 -2.740 1.00 98.56 86 HIS A C 1
ATOM 693 O O . HIS A 1 86 ? 4.387 6.554 -3.361 1.00 98.56 86 HIS A O 1
ATOM 699 N N . ILE A 1 87 ? 4.551 4.596 -2.247 1.00 98.44 87 ILE A N 1
ATOM 700 C CA . ILE A 1 87 ? 3.174 4.149 -2.497 1.00 98.44 87 ILE A CA 1
ATOM 701 C C . ILE A 1 87 ? 2.169 5.104 -1.844 1.00 98.44 87 ILE A C 1
ATOM 703 O O . ILE A 1 87 ? 1.213 5.531 -2.487 1.00 98.44 87 ILE A O 1
ATOM 707 N N . ALA A 1 88 ? 2.407 5.503 -0.595 1.00 98.56 88 ALA A N 1
ATOM 708 C CA . ALA A 1 88 ? 1.566 6.444 0.133 1.00 98.56 88 ALA A CA 1
ATOM 709 C C . ALA A 1 88 ? 1.530 7.814 -0.555 1.00 98.56 88 ALA A C 1
ATOM 711 O O . ALA A 1 88 ? 0.456 8.390 -0.731 1.00 98.56 88 ALA A O 1
ATOM 712 N N . SER A 1 89 ? 2.684 8.310 -1.022 1.00 98.38 89 SER A N 1
ATOM 713 C CA . SER A 1 89 ? 2.740 9.548 -1.804 1.00 98.38 89 SER A CA 1
ATOM 714 C C . SER A 1 89 ? 1.934 9.444 -3.100 1.00 98.38 89 SER A C 1
ATOM 716 O O . SER A 1 89 ? 1.271 10.413 -3.467 1.00 98.38 89 SER A O 1
ATOM 718 N N . ALA A 1 90 ? 1.984 8.299 -3.788 1.00 98.25 90 ALA A N 1
ATOM 719 C CA . ALA A 1 90 ? 1.203 8.074 -4.999 1.00 98.25 90 ALA A CA 1
ATOM 720 C C . ALA A 1 90 ? -0.302 8.080 -4.706 1.00 98.25 90 ALA A C 1
ATOM 722 O O . ALA A 1 90 ? -1.018 8.863 -5.326 1.00 98.25 90 ALA A O 1
ATOM 723 N N . ILE A 1 91 ? -0.758 7.306 -3.714 1.00 98.19 91 ILE A N 1
ATOM 724 C CA . ILE A 1 91 ? -2.171 7.245 -3.297 1.00 98.19 91 ILE A CA 1
ATOM 725 C C . ILE A 1 91 ? -2.690 8.637 -2.929 1.00 98.19 91 ILE A C 1
ATOM 727 O O . ILE A 1 91 ? -3.746 9.057 -3.395 1.00 98.19 91 ILE A O 1
ATOM 731 N N . LYS A 1 92 ? -1.920 9.401 -2.147 1.00 97.31 92 LYS A N 1
ATOM 732 C CA . LYS A 1 92 ? -2.282 10.769 -1.753 1.00 97.31 92 LYS A CA 1
ATOM 733 C C . LYS A 1 92 ? -2.489 11.693 -2.957 1.00 97.31 92 LYS A C 1
ATOM 735 O O . LYS A 1 92 ? -3.345 12.573 -2.900 1.00 97.31 92 LYS A O 1
ATOM 740 N N . SER A 1 93 ? -1.707 11.500 -4.021 1.00 96.19 93 SER A N 1
ATOM 741 C CA . SER A 1 93 ? -1.757 12.311 -5.243 1.00 96.19 93 SER A CA 1
ATOM 742 C C . SER A 1 93 ? -2.791 11.864 -6.276 1.00 96.19 93 SER A C 1
ATOM 744 O O . SER A 1 93 ? -3.025 12.606 -7.223 1.00 96.19 93 SER A O 1
ATOM 746 N N . MET A 1 94 ? -3.392 10.679 -6.119 1.00 95.19 94 MET A N 1
ATOM 747 C CA . MET A 1 94 ? -4.445 10.217 -7.025 1.00 95.19 94 MET A CA 1
ATOM 748 C C . MET A 1 94 ? -5.641 11.166 -6.968 1.00 95.19 94 MET A C 1
ATOM 750 O O . MET A 1 94 ? -5.980 11.671 -5.898 1.00 95.19 94 MET A O 1
ATOM 754 N N . ASP A 1 95 ? -6.315 11.380 -8.094 1.00 92.75 95 ASP A N 1
ATOM 755 C CA . ASP A 1 95 ? -7.594 12.099 -8.103 1.00 92.75 95 ASP A CA 1
ATOM 756 C C . ASP A 1 95 ? -8.705 11.212 -7.516 1.00 92.75 95 ASP A C 1
ATOM 758 O O . ASP A 1 95 ? -9.476 11.649 -6.660 1.00 92.75 95 ASP A O 1
ATOM 762 N N . GLU A 1 96 ? -8.699 9.934 -7.894 1.00 94.50 96 GLU A N 1
ATOM 763 C CA . GLU A 1 96 ? -9.664 8.913 -7.481 1.00 94.50 96 GLU A CA 1
ATOM 764 C C . GLU A 1 96 ? -9.351 8.309 -6.098 1.00 94.50 96 GLU A C 1
ATOM 766 O O . GLU A 1 96 ? -8.273 8.512 -5.527 1.00 94.50 96 GLU A O 1
ATOM 771 N N . SER A 1 97 ? -10.313 7.561 -5.551 1.00 94.06 97 SER A N 1
ATOM 772 C CA . SER A 1 97 ? -10.185 6.805 -4.300 1.00 94.06 97 SER A CA 1
ATOM 773 C C . SER A 1 97 ? -10.116 5.290 -4.527 1.00 94.06 97 SER A C 1
ATOM 775 O O . SER A 1 97 ? -10.363 4.782 -5.623 1.00 94.06 97 SER A O 1
ATOM 777 N N . ILE A 1 98 ? -9.731 4.579 -3.467 1.00 97.12 98 ILE A N 1
ATOM 778 C CA . ILE A 1 98 ? -9.630 3.122 -3.394 1.00 97.12 98 ILE A CA 1
ATOM 779 C C . ILE A 1 98 ? -10.708 2.629 -2.427 1.00 97.12 98 ILE A C 1
ATOM 781 O O . ILE A 1 98 ? -10.845 3.179 -1.335 1.00 97.12 98 ILE A O 1
ATOM 785 N N . ASP A 1 99 ? -11.461 1.588 -2.773 1.00 96.19 99 ASP A N 1
ATOM 786 C CA . ASP A 1 99 ? -12.452 1.044 -1.836 1.00 96.19 99 ASP A CA 1
ATOM 787 C C . ASP A 1 99 ? -11.802 0.200 -0.743 1.00 96.19 99 ASP A C 1
ATOM 789 O O . ASP A 1 99 ? -12.001 0.481 0.442 1.00 96.19 99 ASP A O 1
ATOM 793 N N . GLU A 1 100 ? -10.988 -0.782 -1.127 1.00 96.12 100 GLU A N 1
ATOM 794 C CA . GLU A 1 100 ? -10.285 -1.666 -0.205 1.00 96.12 100 GLU A CA 1
ATOM 795 C C . GLU A 1 100 ? -8.766 -1.597 -0.387 1.00 96.12 100 GLU A C 1
ATOM 797 O O . GLU A 1 100 ? -8.223 -1.910 -1.451 1.00 96.12 100 GLU A O 1
ATOM 802 N N . PHE A 1 101 ? -8.058 -1.259 0.691 1.00 96.75 101 PHE A N 1
ATOM 803 C CA . PHE A 1 101 ? -6.600 -1.261 0.738 1.00 96.75 101 PHE A CA 1
ATOM 804 C C . PHE A 1 101 ? -6.085 -2.192 1.834 1.00 96.75 101 PHE A C 1
ATOM 806 O O . PHE A 1 101 ? -6.564 -2.176 2.970 1.00 96.75 101 PHE A O 1
ATOM 813 N N . CYS A 1 102 ? -5.090 -3.017 1.511 1.00 95.75 102 CYS A N 1
ATOM 814 C CA . CYS A 1 102 ? -4.520 -3.976 2.453 1.00 95.75 102 CYS A CA 1
ATOM 815 C C . CYS A 1 102 ? -2.995 -3.901 2.472 1.00 95.75 102 CYS A C 1
ATOM 817 O O . CYS A 1 102 ? -2.354 -3.982 1.429 1.00 95.75 102 CYS A O 1
ATOM 819 N N . LEU A 1 103 ? -2.429 -3.805 3.676 1.00 96.00 103 LEU A N 1
ATOM 820 C CA . LEU A 1 103 ? -0.987 -3.792 3.952 1.00 96.00 103 LEU A CA 1
ATOM 821 C C . LEU A 1 103 ? -0.563 -4.952 4.861 1.00 96.00 103 LEU A C 1
ATOM 823 O O . LEU A 1 103 ? 0.494 -4.914 5.489 1.00 96.00 103 LEU A O 1
ATOM 827 N N . CYS A 1 104 ? -1.397 -5.979 4.979 1.00 94.75 104 CYS A N 1
ATOM 828 C CA . CYS A 1 104 ? -1.141 -7.107 5.860 1.00 94.75 104 CYS A CA 1
ATOM 829 C C . CYS A 1 104 ? 0.233 -7.764 5.639 1.00 94.75 104 CYS A C 1
ATOM 831 O O . CYS A 1 104 ? 0.663 -7.937 4.499 1.00 94.75 104 CYS A O 1
ATOM 833 N N . HIS A 1 105 ? 0.861 -8.236 6.721 1.00 94.06 105 HIS A N 1
ATOM 834 C CA . HIS A 1 105 ? 2.112 -9.008 6.672 1.00 94.06 105 HIS A CA 1
ATOM 835 C C . HIS A 1 105 ? 3.302 -8.265 6.032 1.00 94.06 105 HIS A C 1
ATOM 837 O O . HIS A 1 105 ? 4.115 -8.863 5.333 1.00 94.06 105 HIS A O 1
ATOM 843 N N . ASN A 1 106 ? 3.417 -6.961 6.271 1.00 95.94 106 ASN A N 1
ATOM 844 C CA . ASN A 1 106 ? 4.587 -6.162 5.894 1.00 95.94 106 ASN A CA 1
ATOM 845 C C . ASN A 1 106 ? 5.403 -5.753 7.130 1.00 95.94 106 ASN A C 1
ATOM 847 O O . ASN A 1 106 ? 5.080 -6.135 8.252 1.00 95.94 106 ASN A O 1
ATOM 851 N N . ASP A 1 107 ? 6.475 -4.993 6.915 1.00 96.75 107 ASP A N 1
ATOM 852 C CA . ASP A 1 107 ? 7.475 -4.667 7.932 1.00 96.75 107 ASP A CA 1
ATOM 853 C C . ASP A 1 107 ? 7.672 -3.134 8.032 1.00 96.75 107 ASP A C 1
ATOM 855 O O . ASP A 1 107 ? 8.795 -2.625 8.015 1.00 96.75 107 ASP A O 1
ATOM 859 N N . LEU A 1 108 ? 6.571 -2.375 8.120 1.00 97.88 108 LEU A N 1
ATOM 860 C CA . LEU A 1 108 ? 6.585 -0.907 8.217 1.00 97.88 108 LEU A CA 1
ATOM 861 C C . LEU A 1 108 ? 7.120 -0.424 9.571 1.00 97.88 108 LEU A C 1
ATOM 863 O O . LEU A 1 108 ? 6.860 -1.027 10.613 1.00 97.88 108 LEU A O 1
ATOM 867 N N . ALA A 1 109 ? 7.829 0.701 9.604 1.00 97.44 109 ALA A N 1
ATOM 868 C CA . ALA A 1 109 ? 8.258 1.288 10.868 1.00 97.44 109 ALA A CA 1
ATOM 869 C C . ALA A 1 109 ? 7.063 1.897 11.619 1.00 97.44 109 ALA A C 1
ATOM 871 O O . ALA A 1 109 ? 6.084 2.333 11.017 1.00 97.44 109 ALA A O 1
ATOM 872 N N . SER A 1 110 ? 7.158 2.023 12.947 1.00 97.38 110 SER A N 1
ATOM 873 C CA . SER A 1 110 ? 6.129 2.717 13.743 1.00 97.38 110 SER A CA 1
ATOM 874 C C . SER A 1 110 ? 5.873 4.154 13.294 1.00 97.38 110 SER A C 1
ATOM 876 O O . SER A 1 110 ? 4.770 4.662 13.468 1.00 97.38 110 SER A O 1
ATOM 878 N N . SER A 1 111 ? 6.881 4.823 12.728 1.00 97.06 111 SER A N 1
ATOM 879 C CA . SER A 1 111 ? 6.745 6.173 12.176 1.00 97.06 111 SER A CA 1
ATOM 880 C C . SER A 1 111 ? 5.820 6.232 10.961 1.00 97.06 111 SER A C 1
ATOM 882 O O . SER A 1 111 ? 5.217 7.272 10.715 1.00 97.06 111 SER A O 1
ATOM 884 N N . ASP A 1 112 ? 5.657 5.123 10.237 1.00 98.19 112 ASP A N 1
ATOM 885 C CA . ASP A 1 112 ? 4.863 5.070 9.006 1.00 98.19 112 ASP A CA 1
ATOM 886 C C . ASP A 1 112 ? 3.357 5.134 9.284 1.00 98.19 112 ASP A C 1
ATOM 888 O O . ASP A 1 112 ? 2.565 5.318 8.362 1.00 98.19 112 ASP A O 1
ATOM 892 N N . ILE A 1 113 ? 2.951 5.067 10.558 1.00 98.25 113 ILE A N 1
ATOM 893 C CA . ILE A 1 113 ? 1.574 5.329 10.979 1.00 98.25 113 ILE A CA 1
ATOM 894 C C . ILE A 1 113 ? 1.073 6.693 10.498 1.00 98.25 113 ILE A C 1
ATOM 896 O O . ILE A 1 113 ? -0.087 6.808 10.122 1.00 98.25 113 ILE A O 1
ATOM 900 N N . GLU A 1 114 ? 1.944 7.705 10.447 1.00 98.19 114 GLU A N 1
ATOM 901 C CA . GLU A 1 114 ? 1.570 9.036 9.963 1.00 98.19 114 GLU A CA 1
ATOM 902 C C . GLU A 1 114 ? 1.222 8.996 8.471 1.00 98.19 114 GLU A C 1
ATOM 904 O O . GLU A 1 114 ? 0.218 9.564 8.054 1.00 98.19 114 GLU A O 1
ATOM 909 N N . LEU A 1 115 ? 1.987 8.240 7.675 1.00 98.44 115 LEU A N 1
ATOM 910 C CA . LEU A 1 115 ? 1.701 8.043 6.253 1.00 98.44 115 LEU A CA 1
ATOM 911 C C . LEU A 1 115 ? 0.393 7.277 6.046 1.00 98.44 115 LEU A C 1
ATOM 913 O O . LEU A 1 115 ? -0.375 7.623 5.152 1.00 98.44 115 LEU A O 1
ATOM 917 N N . ILE A 1 116 ? 0.113 6.270 6.884 1.00 98.31 116 ILE A N 1
ATOM 918 C CA . ILE A 1 116 ? -1.172 5.559 6.856 1.00 98.31 116 ILE A CA 1
ATOM 919 C C . ILE A 1 116 ? -2.315 6.542 7.147 1.00 98.31 116 ILE A C 1
ATOM 921 O O . ILE A 1 116 ? -3.276 6.593 6.384 1.00 98.31 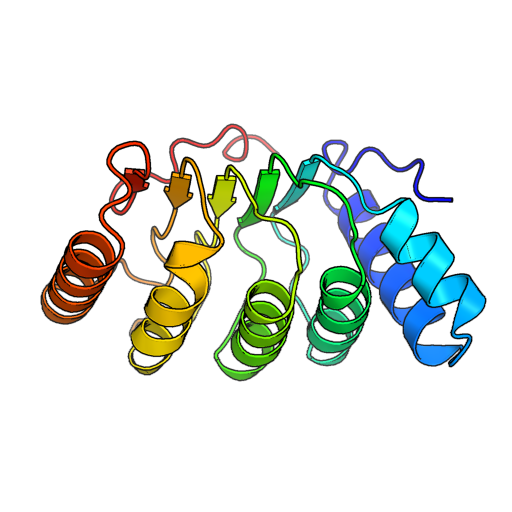116 ILE A O 1
ATOM 925 N N . CYS A 1 117 ? -2.197 7.363 8.195 1.00 98.00 117 CYS A N 1
ATOM 926 C CA . CYS A 1 117 ? -3.190 8.385 8.532 1.00 98.00 117 CYS A CA 1
ATOM 927 C C . CYS A 1 117 ? -3.410 9.391 7.390 1.00 98.00 117 CYS A C 1
ATOM 929 O O . CYS A 1 117 ? -4.547 9.782 7.130 1.00 98.00 117 CYS A O 1
ATOM 931 N N . GLU A 1 118 ? -2.348 9.792 6.686 1.00 97.50 118 GLU A N 1
ATOM 932 C CA . GLU A 1 118 ? -2.429 10.726 5.558 1.00 97.50 118 GLU A CA 1
ATOM 933 C C . GLU A 1 118 ? -3.174 10.169 4.338 1.00 97.50 118 GLU A C 1
ATOM 935 O O . GLU A 1 118 ? -3.782 10.949 3.603 1.00 97.50 118 GLU A O 1
ATOM 940 N N . ILE A 1 119 ? -3.138 8.851 4.107 1.00 97.75 119 ILE A N 1
ATOM 941 C CA . ILE A 1 119 ? -3.830 8.223 2.970 1.00 97.75 119 ILE A CA 1
ATOM 942 C C . ILE A 1 119 ? -5.257 7.774 3.292 1.00 97.75 119 ILE A C 1
ATOM 944 O O . ILE A 1 119 ? -6.006 7.480 2.366 1.00 97.75 119 ILE A O 1
ATOM 948 N N . LEU A 1 120 ? -5.673 7.744 4.564 1.00 97.00 120 LEU A N 1
ATOM 949 C CA . LEU A 1 120 ? -7.031 7.337 4.950 1.00 97.00 120 LEU A CA 1
ATOM 950 C C . LEU A 1 120 ? -8.160 8.064 4.184 1.00 97.00 120 LEU A C 1
ATOM 952 O O . LEU A 1 120 ? -9.115 7.387 3.814 1.00 97.00 120 LEU A O 1
ATOM 956 N N . PRO A 1 121 ? -8.086 9.378 3.867 1.00 96.12 121 PRO A N 1
ATOM 957 C CA . PRO A 1 121 ? -9.124 10.049 3.073 1.00 96.12 121 PRO A CA 1
ATOM 958 C C . PRO A 1 121 ? -9.288 9.501 1.648 1.00 96.12 121 PRO A C 1
ATOM 960 O O . PRO A 1 121 ? -10.273 9.811 0.984 1.00 96.12 121 PRO A O 1
ATOM 963 N N . LYS A 1 122 ? -8.309 8.734 1.154 1.00 96.50 122 LYS A N 1
ATOM 964 C CA . LYS A 1 122 ? -8.344 8.073 -0.154 1.00 96.50 122 LYS A CA 1
ATOM 965 C C . LYS A 1 122 ? -8.918 6.663 -0.094 1.00 96.50 122 LYS A C 1
ATOM 967 O O . LYS A 1 122 ? -9.053 6.050 -1.148 1.00 96.50 122 LYS A O 1
ATOM 972 N N . ILE A 1 123 ? -9.250 6.159 1.095 1.00 97.19 123 ILE A N 1
ATOM 973 C CA . ILE A 1 123 ? -9.835 4.833 1.288 1.00 97.19 123 ILE A CA 1
ATOM 974 C C . ILE A 1 123 ? -11.317 4.984 1.642 1.00 97.19 123 ILE A C 1
ATOM 976 O O . ILE A 1 123 ? -11.657 5.613 2.646 1.00 97.19 123 ILE A O 1
ATOM 980 N N . ASN A 1 124 ? -12.209 4.414 0.832 1.00 95.62 124 ASN A N 1
ATOM 981 C CA . ASN A 1 124 ? -13.650 4.607 1.013 1.00 95.62 124 ASN A CA 1
ATOM 982 C C . ASN A 1 124 ? -14.270 3.598 1.980 1.00 95.62 124 ASN A C 1
ATOM 984 O O . ASN A 1 124 ? -15.058 4.003 2.833 1.00 95.62 124 ASN A O 1
ATOM 988 N N . GLN A 1 125 ? -13.951 2.307 1.829 1.00 95.38 125 GLN A N 1
ATOM 989 C CA . GLN A 1 125 ? -14.688 1.229 2.495 1.00 95.38 125 GLN A CA 1
ATOM 990 C C . GLN A 1 125 ? -13.842 0.510 3.543 1.00 95.38 125 GLN A C 1
ATOM 992 O O . GLN A 1 125 ? -14.286 0.327 4.675 1.00 95.38 125 GLN A O 1
ATOM 997 N N . LYS A 1 126 ? -12.617 0.091 3.206 1.00 95.56 126 LYS A N 1
ATOM 998 C CA . LYS A 1 126 ? -11.845 -0.791 4.085 1.00 95.56 126 LYS A CA 1
ATOM 999 C C . LYS A 1 126 ? -10.341 -0.570 4.014 1.00 95.56 126 LYS A C 1
ATOM 1001 O O . LYS A 1 126 ? -9.731 -0.689 2.956 1.00 95.56 126 LYS A O 1
ATOM 1006 N N . LEU A 1 127 ? -9.723 -0.382 5.178 1.00 96.19 127 LEU A N 1
ATOM 1007 C CA . LEU A 1 127 ? -8.279 -0.506 5.363 1.00 96.19 127 LEU A CA 1
ATOM 1008 C C . LEU A 1 127 ? -7.970 -1.736 6.220 1.00 96.19 127 LEU A C 1
ATOM 1010 O O . LEU A 1 127 ? -8.481 -1.866 7.329 1.00 96.19 127 LEU A O 1
ATOM 1014 N N . CYS A 1 128 ? -7.084 -2.610 5.750 1.00 95.94 128 CYS A N 1
ATOM 1015 C CA . CYS A 1 128 ? -6.631 -3.777 6.501 1.00 95.94 128 CYS A CA 1
ATOM 1016 C C . CYS A 1 128 ? -5.130 -3.705 6.815 1.00 95.94 128 CYS A C 1
ATOM 1018 O O . CYS A 1 128 ? -4.292 -3.674 5.912 1.00 95.94 128 CYS A O 1
ATOM 1020 N N . ILE A 1 129 ? -4.789 -3.715 8.105 1.00 95.19 129 ILE A N 1
ATOM 1021 C CA . ILE A 1 129 ? -3.432 -3.497 8.633 1.00 95.19 129 ILE A CA 1
ATOM 1022 C C . ILE A 1 129 ? -3.145 -4.453 9.799 1.00 95.19 129 ILE A C 1
ATOM 1024 O O . ILE A 1 129 ? -3.041 -4.062 10.959 1.00 95.19 129 ILE A O 1
ATOM 1028 N N . VAL A 1 130 ? -2.998 -5.737 9.477 1.00 94.50 130 VAL A N 1
ATOM 1029 C CA . VAL A 1 130 ? -2.678 -6.800 10.446 1.00 94.50 130 VAL A CA 1
ATOM 1030 C C . VAL A 1 130 ? -1.247 -7.264 10.214 1.00 94.50 130 VAL A C 1
ATOM 1032 O O . VAL A 1 130 ? -0.834 -7.444 9.069 1.00 94.50 130 VAL A O 1
ATOM 1035 N N . LYS A 1 131 ? -0.481 -7.467 11.291 1.00 94.69 131 LYS A N 1
ATOM 1036 C CA . LYS A 1 131 ? 0.945 -7.827 11.227 1.00 94.69 131 LYS A CA 1
ATOM 1037 C C . LYS A 1 131 ? 1.709 -6.966 10.211 1.00 94.69 131 LYS A C 1
ATOM 1039 O O . LYS A 1 131 ? 2.350 -7.481 9.311 1.00 94.69 131 LYS A O 1
ATOM 1044 N N . CYS A 1 132 ? 1.534 -5.651 10.291 1.00 95.31 132 CYS A N 1
ATOM 1045 C CA . CYS A 1 132 ? 2.031 -4.700 9.292 1.00 95.31 132 CYS A CA 1
ATOM 1046 C C . CYS A 1 132 ? 3.283 -3.942 9.762 1.00 95.31 132 CYS A C 1
ATOM 1048 O O . CYS A 1 132 ? 4.037 -3.420 8.946 1.00 95.31 132 CYS A O 1
ATOM 1050 N N . PHE A 1 133 ? 3.510 -3.870 11.076 1.00 97.00 133 PHE A N 1
ATOM 1051 C CA . PHE A 1 133 ? 4.610 -3.096 11.640 1.00 97.00 133 PHE A CA 1
ATOM 1052 C C . PHE A 1 133 ? 5.796 -3.994 11.968 1.00 97.00 133 PHE A C 1
ATOM 1054 O O . PHE A 1 133 ? 5.610 -5.110 12.445 1.00 97.00 133 PHE A O 1
ATOM 1061 N N . ALA A 1 134 ? 7.015 -3.498 11.795 1.00 95.81 134 ALA A N 1
ATOM 1062 C CA . ALA A 1 134 ? 8.234 -4.193 12.173 1.00 95.81 134 ALA A CA 1
ATOM 1063 C C . ALA A 1 134 ? 8.231 -4.529 13.678 1.00 95.81 134 ALA A C 1
ATOM 1065 O O . ALA A 1 134 ? 7.938 -3.687 14.540 1.00 95.81 134 ALA A O 1
ATOM 1066 N N . GLY A 1 135 ? 8.550 -5.784 13.991 1.00 92.31 135 GLY A N 1
ATOM 1067 C CA . GLY A 1 135 ? 8.768 -6.280 15.348 1.00 92.31 135 GLY A CA 1
ATOM 1068 C C . GLY A 1 135 ? 10.180 -6.840 15.525 1.00 92.31 135 GLY A C 1
ATOM 1069 O O . GLY A 1 135 ? 10.998 -6.805 14.611 1.00 92.31 135 GLY A O 1
ATOM 1070 N N . ASN A 1 136 ? 10.477 -7.353 16.722 1.00 88.31 136 ASN A N 1
ATOM 1071 C CA . ASN A 1 136 ? 11.826 -7.829 17.065 1.00 88.31 136 ASN A CA 1
ATOM 1072 C C . ASN A 1 136 ? 12.229 -9.115 16.326 1.00 88.31 136 ASN A C 1
ATOM 1074 O O . ASN A 1 136 ? 13.411 -9.324 16.072 1.00 88.31 136 ASN A O 1
ATOM 1078 N N . THR A 1 137 ? 11.262 -9.990 16.042 1.00 84.06 137 THR A N 1
ATOM 1079 C CA . THR A 1 137 ? 11.481 -11.272 15.351 1.00 84.06 137 THR A CA 1
ATOM 1080 C C . THR A 1 137 ? 10.695 -11.348 14.052 1.00 84.06 137 THR A C 1
ATOM 1082 O O . THR A 1 137 ? 11.237 -11.773 13.043 1.00 84.06 137 THR A O 1
ATOM 1085 N N . ASP A 1 138 ? 9.445 -10.886 14.078 1.00 88.50 138 ASP A N 1
ATOM 1086 C CA . ASP A 1 138 ? 8.527 -10.859 12.945 1.00 88.50 138 ASP A CA 1
ATOM 1087 C C . ASP A 1 138 ? 7.685 -9.583 12.980 1.00 88.50 138 ASP A C 1
ATOM 1089 O O . ASP A 1 138 ? 7.588 -8.910 14.014 1.00 88.50 138 ASP A O 1
ATOM 1093 N N . SER A 1 139 ? 7.013 -9.298 11.864 1.00 92.62 139 SER A N 1
ATOM 1094 C CA . SER A 1 139 ? 5.942 -8.306 11.796 1.00 92.62 139 SER A CA 1
ATOM 1095 C C . SER A 1 139 ? 4.908 -8.490 12.922 1.00 92.62 139 SER A C 1
ATOM 1097 O O . SER A 1 139 ? 4.492 -9.605 13.261 1.00 92.62 139 SER A O 1
ATOM 1099 N N . ARG A 1 140 ? 4.472 -7.376 13.503 1.00 95.44 140 ARG A N 1
ATOM 1100 C CA . ARG A 1 140 ? 3.538 -7.285 14.629 1.00 95.44 140 ARG A CA 1
ATOM 1101 C C . ARG A 1 140 ? 2.309 -6.458 14.257 1.00 95.44 140 ARG A C 1
ATOM 1103 O O . ARG A 1 140 ? 2.318 -5.662 13.316 1.00 95.44 140 ARG A O 1
ATOM 1110 N N . ASN A 1 141 ? 1.238 -6.645 15.019 1.00 96.19 141 ASN A N 1
ATOM 1111 C CA . ASN A 1 141 ? 0.057 -5.789 14.927 1.00 96.19 141 ASN A CA 1
ATOM 1112 C C . ASN A 1 141 ? 0.370 -4.369 15.426 1.00 96.19 141 ASN A C 1
ATOM 1114 O O . ASN A 1 141 ? 1.388 -4.137 16.094 1.00 96.19 141 ASN A O 1
ATOM 1118 N N . ALA A 1 142 ? -0.531 -3.436 15.112 1.00 96.25 142 ALA A N 1
ATOM 1119 C CA . ALA A 1 142 ? -0.500 -2.090 15.667 1.00 96.25 142 ALA A CA 1
ATOM 1120 C C . ALA A 1 142 ? -0.496 -2.145 17.204 1.00 96.25 142 ALA A C 1
ATOM 1122 O O . ALA A 1 142 ? -1.273 -2.892 17.808 1.00 96.25 142 ALA A O 1
ATOM 1123 N N . ASN A 1 143 ? 0.369 -1.358 17.836 1.00 96.50 143 ASN A N 1
ATOM 1124 C CA . ASN A 1 143 ? 0.323 -1.129 19.276 1.00 96.50 143 ASN A CA 1
ATOM 1125 C C . ASN A 1 143 ? -0.760 -0.091 19.628 1.00 96.50 143 ASN A C 1
ATOM 1127 O O . ASN A 1 143 ? -1.342 0.544 18.752 1.00 96.50 143 ASN A O 1
ATOM 1131 N N . GLU A 1 144 ? -1.024 0.106 20.919 1.00 97.25 144 GLU A N 1
ATOM 1132 C CA . GLU A 1 144 ? -2.088 1.012 21.376 1.00 97.25 144 GLU A CA 1
ATOM 1133 C C . GLU A 1 144 ? -1.884 2.473 20.940 1.00 97.25 144 GLU A C 1
ATOM 1135 O O . GLU A 1 144 ? -2.853 3.167 20.641 1.00 97.25 144 GLU A O 1
ATOM 1140 N N . GLN A 1 145 ? -0.637 2.937 20.825 1.00 97.50 145 GLN A N 1
ATOM 1141 C CA . GLN A 1 145 ? -0.352 4.289 20.341 1.00 97.50 145 GLN A CA 1
ATOM 1142 C C . GLN A 1 145 ? -0.665 4.429 18.845 1.00 97.50 145 GLN A C 1
ATOM 1144 O O . GLN A 1 145 ? -1.266 5.416 18.429 1.00 97.50 145 GLN A O 1
ATOM 1149 N N . GLU A 1 146 ? -0.278 3.441 18.037 1.00 97.94 146 GLU A N 1
ATOM 1150 C CA . GLU A 1 146 ? -0.574 3.391 16.601 1.00 97.94 146 GLU A CA 1
ATOM 1151 C C . GLU A 1 146 ? -2.093 3.307 16.359 1.00 97.94 146 GLU A C 1
ATOM 1153 O O . GLU A 1 146 ? -2.621 4.039 15.523 1.00 97.94 146 GLU A O 1
ATOM 1158 N N . LYS A 1 147 ? -2.817 2.504 17.153 1.00 97.50 147 LYS A N 1
ATOM 1159 C CA . LYS A 1 147 ? -4.290 2.434 17.122 1.00 97.50 147 LYS A CA 1
ATOM 1160 C C . LYS A 1 147 ? -4.949 3.766 17.481 1.00 97.50 147 LYS A C 1
ATOM 1162 O O . LYS A 1 147 ? -5.867 4.184 16.784 1.00 97.50 147 LYS A O 1
ATOM 1167 N N . SER A 1 148 ? -4.469 4.448 18.526 1.00 97.69 148 SER A N 1
ATOM 1168 C CA . SER A 1 148 ? -4.987 5.767 18.924 1.00 97.69 148 SER A CA 1
ATOM 1169 C C . SER A 1 148 ? -4.844 6.784 17.794 1.00 97.69 148 SER A C 1
ATOM 1171 O O . SER A 1 148 ? -5.801 7.480 17.472 1.00 97.69 148 SER A O 1
ATOM 1173 N N . LYS A 1 149 ? -3.680 6.827 17.132 1.00 97.94 149 LYS A N 1
ATOM 1174 C CA . LYS A 1 149 ? -3.448 7.728 15.992 1.00 97.94 149 LYS A CA 1
ATOM 1175 C C . LYS A 1 149 ? -4.386 7.446 14.821 1.00 97.94 149 LYS A C 1
ATOM 1177 O O . LYS A 1 149 ? -4.906 8.386 14.225 1.00 97.94 149 LYS A O 1
ATOM 1182 N N . LEU A 1 150 ? -4.619 6.171 14.505 1.00 96.19 150 LEU A N 1
ATOM 1183 C CA . LEU A 1 150 ? -5.567 5.781 13.459 1.00 96.19 150 LEU A CA 1
ATOM 1184 C C . LEU A 1 150 ? -6.987 6.210 13.809 1.00 96.19 150 LEU A C 1
ATOM 1186 O O . LEU A 1 150 ? -7.662 6.780 12.959 1.00 96.19 150 LEU A O 1
ATOM 1190 N N . GLN A 1 151 ? -7.415 5.995 15.054 1.00 95.25 151 GLN A N 1
ATOM 1191 C CA . GLN A 1 151 ? -8.737 6.419 15.506 1.00 95.25 151 GLN A CA 1
ATOM 1192 C C . GLN A 1 151 ? -8.893 7.942 15.423 1.00 95.25 151 GLN A C 1
ATOM 1194 O O . GLN A 1 151 ? -9.862 8.429 14.851 1.00 95.25 151 GLN A O 1
ATOM 1199 N N . GLU A 1 152 ? -7.904 8.705 15.895 1.00 96.69 152 GLU A N 1
ATOM 1200 C CA . GLU A 1 152 ? -7.904 10.168 15.778 1.00 96.69 152 GLU A CA 1
ATOM 1201 C C . GLU A 1 152 ? -7.962 10.641 14.318 1.00 96.69 152 GLU A C 1
ATOM 1203 O O . GLU A 1 152 ? -8.579 11.664 14.016 1.00 96.69 152 GLU A O 1
ATOM 1208 N N . ALA A 1 153 ? -7.299 9.931 13.402 1.00 96.75 153 ALA A N 1
ATOM 1209 C CA . ALA A 1 153 ? -7.348 10.239 11.979 1.00 96.75 153 ALA A CA 1
ATOM 1210 C C . ALA A 1 153 ? -8.713 9.888 11.363 1.00 96.75 153 ALA A C 1
ATOM 1212 O O . ALA A 1 153 ? -9.255 10.697 10.611 1.00 96.75 153 ALA A O 1
ATOM 1213 N N . MET A 1 154 ? -9.312 8.748 11.727 1.00 94.62 154 MET A N 1
ATOM 1214 C CA . MET A 1 154 ? -10.675 8.383 11.321 1.00 94.62 154 MET A CA 1
ATOM 1215 C C . MET A 1 154 ? -11.700 9.428 11.765 1.00 94.62 154 MET A C 1
ATOM 1217 O O . MET A 1 154 ? -12.509 9.886 10.955 1.00 94.62 154 MET A O 1
ATOM 1221 N N . ASP A 1 155 ? -11.625 9.856 13.027 1.00 94.44 155 ASP A N 1
ATOM 1222 C CA . ASP A 1 155 ? -12.547 10.834 13.607 1.00 94.44 155 ASP A CA 1
ATOM 1223 C C . ASP A 1 155 ? -12.492 12.181 12.863 1.00 94.44 155 ASP A C 1
ATOM 1225 O O . ASP A 1 155 ? -13.511 12.857 12.716 1.00 94.44 155 ASP A O 1
ATOM 1229 N N . LYS A 1 156 ? -11.316 12.560 12.338 1.00 95.38 156 LYS A N 1
ATOM 1230 C CA . LYS A 1 156 ? -11.126 13.780 11.530 1.00 95.38 156 LYS A CA 1
ATOM 1231 C C . LYS A 1 156 ? -11.717 13.677 10.126 1.00 95.38 156 LYS A C 1
ATOM 1233 O O . LYS A 1 156 ? -12.153 14.690 9.588 1.00 95.38 156 LYS A O 1
ATOM 1238 N N . ILE A 1 157 ? -11.700 12.490 9.520 1.00 92.75 157 ILE A N 1
ATOM 1239 C CA . ILE A 1 157 ? -12.211 12.274 8.156 1.00 92.75 157 ILE A CA 1
ATOM 1240 C C . ILE A 1 157 ? -13.738 12.298 8.150 1.00 92.75 157 ILE A C 1
ATOM 1242 O O . ILE A 1 157 ? -14.345 12.802 7.208 1.00 92.75 157 ILE A O 1
ATOM 1246 N N . GLY A 1 158 ? -14.364 11.750 9.196 1.00 84.50 158 GLY A N 1
ATOM 1247 C CA . GLY A 1 158 ? -15.821 11.699 9.317 1.00 84.50 158 GLY A CA 1
ATOM 1248 C C . GLY A 1 158 ? -16.508 10.750 8.324 1.00 84.50 158 GLY A C 1
ATOM 1249 O O . GLY A 1 158 ? -17.736 10.776 8.222 1.00 84.50 158 GLY A O 1
ATOM 1250 N N . ASN A 1 159 ? -15.749 9.910 7.607 1.00 88.00 159 ASN A N 1
ATOM 1251 C CA . ASN A 1 159 ? -16.291 8.835 6.776 1.00 88.00 159 ASN A CA 1
ATOM 1252 C C . ASN A 1 159 ? -16.795 7.704 7.686 1.00 88.00 159 ASN A C 1
ATOM 1254 O O . ASN A 1 159 ? -16.005 7.030 8.340 1.00 88.00 159 ASN A O 1
ATOM 1258 N N . LYS A 1 160 ? -18.117 7.512 7.725 1.00 85.31 160 LYS A N 1
ATOM 1259 C CA . LYS A 1 160 ? -18.775 6.509 8.578 1.00 85.31 160 LYS A CA 1
ATOM 1260 C C . LYS A 1 160 ? -18.774 5.100 7.986 1.00 85.31 160 LYS A C 1
ATOM 1262 O O . LYS A 1 160 ? -19.041 4.156 8.720 1.00 85.31 160 LYS A O 1
ATOM 1267 N N . GLU A 1 161 ? -18.491 4.978 6.694 1.00 90.56 161 GLU A N 1
ATOM 1268 C CA . GLU A 1 161 ? -18.468 3.702 5.974 1.00 90.56 161 GLU A CA 1
ATOM 1269 C C . GLU A 1 161 ? -17.074 3.052 6.005 1.00 90.56 161 GLU A C 1
ATOM 1271 O O . GLU A 1 161 ? -16.953 1.850 5.786 1.00 90.56 161 GLU A O 1
ATOM 1276 N N . LEU A 1 162 ? -16.020 3.825 6.311 1.00 95.00 162 LEU A N 1
ATOM 1277 C CA . LEU A 1 162 ? -14.652 3.317 6.387 1.00 95.00 162 LEU A CA 1
ATOM 1278 C C . LEU A 1 162 ? -14.449 2.431 7.622 1.00 95.00 162 LEU A C 1
ATOM 1280 O O . LEU A 1 162 ? -14.534 2.884 8.764 1.00 95.00 162 LEU A O 1
ATOM 1284 N N . ILE A 1 163 ? -14.071 1.180 7.379 1.00 94.44 163 ILE A N 1
ATOM 1285 C CA . ILE A 1 163 ? -13.718 0.194 8.399 1.00 94.44 163 ILE A CA 1
ATOM 1286 C C . ILE A 1 163 ? -12.198 0.002 8.419 1.00 94.44 163 ILE A C 1
ATOM 1288 O O . ILE A 1 163 ? -11.588 -0.307 7.394 1.00 94.44 163 ILE A O 1
ATOM 1292 N N . ILE A 1 164 ? -11.580 0.112 9.599 1.00 94.56 164 ILE A N 1
ATOM 1293 C CA . ILE A 1 164 ? -10.178 -0.276 9.809 1.00 94.56 164 ILE A CA 1
ATOM 1294 C C . ILE A 1 164 ? -10.124 -1.638 10.503 1.00 94.56 164 ILE A C 1
ATOM 1296 O O . ILE A 1 164 ? -10.617 -1.808 11.617 1.00 94.56 164 ILE A O 1
ATOM 1300 N N . GLN A 1 165 ? -9.495 -2.611 9.847 1.00 93.94 165 GLN A N 1
ATOM 1301 C CA . GLN A 1 165 ? -9.335 -3.975 10.338 1.00 93.94 165 GLN A CA 1
ATOM 1302 C C . GLN A 1 165 ? -7.890 -4.226 10.801 1.00 93.94 165 GLN A C 1
ATOM 1304 O O . GLN A 1 165 ? -6.944 -4.107 10.018 1.00 93.94 165 GLN A O 1
ATOM 1309 N N . LEU A 1 166 ? -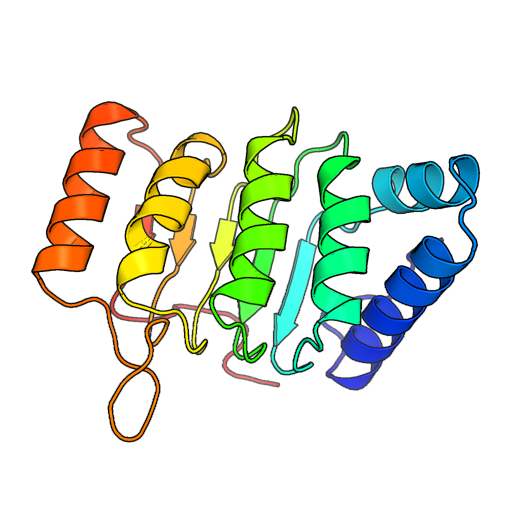7.732 -4.586 12.080 1.00 92.94 166 LEU A N 1
ATOM 1310 C CA . LEU A 1 166 ? -6.433 -4.700 12.769 1.00 92.94 166 LEU A CA 1
ATOM 1311 C C . LEU A 1 166 ? -6.076 -6.126 13.225 1.00 92.94 166 LEU A C 1
ATOM 1313 O O . LEU A 1 166 ? -4.896 -6.424 13.411 1.00 92.94 166 LEU A O 1
ATOM 1317 N N . ASP A 1 167 ? -7.072 -7.001 13.401 1.00 83.69 167 ASP A N 1
ATOM 1318 C CA . ASP A 1 167 ? -6.898 -8.258 14.152 1.00 83.69 167 ASP A CA 1
ATOM 1319 C C . ASP A 1 167 ? -6.960 -9.535 13.296 1.00 83.69 167 ASP A C 1
ATOM 1321 O O . ASP A 1 167 ? -6.348 -10.545 13.636 1.00 83.69 167 ASP A O 1
ATOM 1325 N N . ASP A 1 168 ? -7.649 -9.494 12.157 1.00 80.31 168 ASP A N 1
ATOM 1326 C CA . ASP A 1 168 ? -7.668 -10.567 11.156 1.00 80.31 168 ASP A CA 1
ATOM 1327 C C . ASP A 1 168 ? -7.507 -9.926 9.781 1.00 80.31 168 ASP A C 1
ATOM 1329 O O . ASP A 1 168 ? -8.118 -8.899 9.531 1.00 80.31 168 ASP A O 1
ATOM 1333 N N . CYS A 1 169 ? -6.722 -10.497 8.869 1.00 68.50 169 CYS A N 1
ATOM 1334 C CA . CYS A 1 169 ? -6.695 -9.971 7.503 1.00 68.50 169 CYS A CA 1
ATOM 1335 C C . CYS 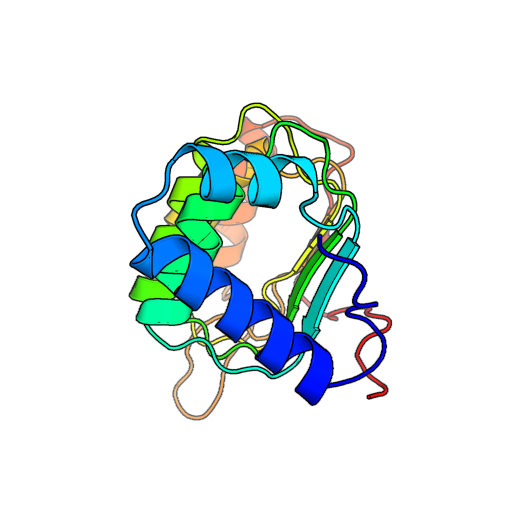A 1 169 ? -8.005 -10.241 6.747 1.00 68.50 169 CYS A C 1
ATOM 1337 O O . CYS A 1 169 ? -8.244 -9.644 5.701 1.00 68.50 169 CYS A O 1
ATOM 1339 N N . GLY A 1 170 ? -8.843 -11.157 7.256 1.00 65.75 170 GLY A N 1
ATOM 1340 C CA . GLY A 1 170 ? -10.176 -11.451 6.727 1.00 65.75 170 GLY A CA 1
ATOM 1341 C C . GLY A 1 170 ? -10.199 -11.886 5.261 1.00 65.75 170 GLY A C 1
ATOM 1342 O O . GLY A 1 170 ? -11.252 -11.841 4.638 1.00 65.75 170 GLY A O 1
ATOM 1343 N N . CYS A 1 171 ? -9.055 -12.246 4.680 1.00 54.44 171 CYS A N 1
ATOM 1344 C CA . CYS A 1 171 ? -8.900 -12.204 3.237 1.00 54.44 171 CYS A CA 1
ATOM 1345 C C . CYS A 1 171 ? -8.898 -13.579 2.569 1.00 54.44 171 CYS A C 1
ATOM 1347 O O . CYS A 1 171 ? -8.262 -14.539 3.011 1.00 54.44 171 CYS A O 1
ATOM 1349 N N . GLU A 1 172 ? -9.526 -13.556 1.397 1.00 54.31 172 GLU A N 1
ATOM 1350 C CA . GLU A 1 172 ? -9.500 -14.457 0.238 1.00 54.31 172 GLU A CA 1
ATOM 1351 C C . GLU A 1 172 ? -8.074 -14.849 -0.234 1.00 54.31 172 GLU A C 1
ATOM 1353 O O . GLU A 1 172 ? -7.913 -15.562 -1.214 1.00 54.31 172 GLU A O 1
ATOM 1358 N N . LEU A 1 173 ? -7.024 -14.398 0.467 1.00 55.59 173 LEU A N 1
ATOM 1359 C CA . LEU A 1 173 ? -5.603 -14.588 0.162 1.00 55.59 173 LEU A CA 1
ATOM 1360 C C . LEU A 1 173 ? -4.924 -15.659 1.034 1.00 55.59 173 LEU A C 1
ATOM 1362 O O . LEU A 1 173 ? -3.760 -15.971 0.797 1.00 55.59 173 LEU A O 1
ATOM 1366 N N . LYS A 1 174 ? -5.616 -16.233 2.037 1.00 52.34 174 LYS A N 1
ATOM 1367 C CA . LYS A 1 174 ? -5.078 -17.309 2.905 1.00 52.34 174 LYS A CA 1
ATOM 1368 C C . LYS A 1 174 ? -4.822 -18.629 2.153 1.00 52.34 174 LYS A C 1
ATOM 1370 O O . LYS A 1 174 ? -4.329 -19.585 2.748 1.00 52.34 174 LYS A O 1
ATOM 1375 N N . SER A 1 175 ? -5.171 -18.699 0.872 1.00 47.44 175 SER A N 1
ATOM 1376 C CA . SER A 1 175 ? -5.157 -19.914 0.062 1.00 47.44 175 SER A CA 1
ATOM 1377 C C . SER A 1 175 ? -4.580 -19.617 -1.319 1.00 47.44 175 SER A C 1
ATOM 1379 O O . SER A 1 175 ? -5.339 -19.561 -2.274 1.00 47.44 175 SER A O 1
ATOM 1381 N N . ASN A 1 176 ? -3.274 -19.353 -1.408 1.00 46.91 176 ASN A N 1
ATOM 1382 C CA . ASN A 1 176 ? -2.467 -19.496 -2.630 1.00 46.91 176 ASN A CA 1
ATOM 1383 C C . ASN A 1 176 ? -0.981 -19.484 -2.270 1.00 46.91 176 ASN A C 1
ATOM 1385 O O . ASN A 1 176 ? -0.513 -18.436 -1.764 1.00 46.91 176 ASN A O 1
#

InterPro domains:
  IPR032675 Leucine-rich repeat domain superfamily [G3DSA:3.80.10.10] (43-171)

Secondary structure (DSSP, 8-state):
-----TTS-HHHHHHHHHHHHHHHHTT-HHHHHHHHHT--SEEEEESPPPPHHHHHHHHHHHTT--S-EEEEEEET----HHHHHHHHHHHHH-SS-EEEEE-TT--B-GGGHHHHHHHGGGEEEEEE-SS-B--SSS-BPPPHHHHHHHHHHHHHH--SS-EEE-S----TTS--

Foldseek 3Di:
DPPQDQVPDQVSLVVVLVVLLVQVVVVDPVSLLVCLQPPDLAHADADQADDLSSLQSVLSSLLNRQDERAYDAHELNQDEQSSVVSNLVSLLNHPAAYAEYEQHFYAYALVCLVSVLSNQLRYQAEYEFELRHHDPPGRHFDDPVSVVSNVVSCVVSVRPRYDYHTHDSPDPPPPD

Radius of gyration: 15.42 Å; chains: 1; bounding box: 32×34×45 Å

Sequence (176 aa):
MFQADLTQGLEDRKSFLALLVEIYDSDNAELMQEAADQFPINSLYNGPFFSKGDAIAFSKILSKVRRHIEKLLLFNCKLYTEHFGHIASAIKSMDESIDEFCLCHNDLASSDIELICEILPKINQKLCIVKCFAGNTDSRNANEQEKSKLQEAMDKIGNKELIIQLDDCGCELKSN

pLDDT: mean 91.2, std 11.12, range [46.91, 98.56]